Protein 1E6I (pdb70)

Radius of gyration: 14.11 Å; Cα contacts (8 Å, |Δi|>4): 128; chains: 2; bounding box: 22×32×41 Å

Foldseek 3Di:
DQPCLVLLVVLLVCLCVDPLQVVQADWDDCVVVVCLCVPQVPTAGSVNLVVCSVVVNPNDVVVSVVRLCSSLVSQPVPDDCPDVSNVSSVVSVVVSLVSQCVPVVRVVVD/DDDD

InterPro domains:
  IPR000182 GNAT domain [PF00583] (124-226)
  IPR000182 GNAT domain [PS51186] (100-255)
  IPR001487 Bromodomain [PF00439] (337-418)
  IPR001487 Bromodomain [PR00503] (347-360)
  IPR001487 Bromodomain [PR00503] (361-377)
  IPR001487 Bromodomain [PR00503] (377-395)
  IPR001487 Bromodomain [PR00503] (395-414)
  IPR001487 Bromodomain [PS50014] (344-414)
  IPR001487 Bromodomain [SM00297] (325-433)
  IPR016181 Acyl-CoA N-acyltransferase [SSF55729] (100-260)
  IPR018359 Bromodomain, conserved site [PS00633] (349-406)
  IPR036427 Bromodomain-like superfamily [G3DSA:1.20.920.10] (319-439)
  IPR036427 Bromodomain-like superfamily [SSF47370] (310-434)
  IPR037800 Histone acetyltransferase GCN5 [PTHR45750] (22-436)

Solvent-accessible surface area: 7115 Å² total

CATH classification: 1.20.920.10

B-factor: mean 20.42, std 9.28, range [4.39, 56.93]

Nearest PDB structures (foldseek):
  1e6i-assembly1_A  TM=1.009E+00  e=1.233E-17  Saccharomyces cerevisiae
  5ml0-assembly1_A  TM=9.853E-01  e=2.440E-09  Mus musculus
  3gg3-assembly2_B  TM=9.870E-01  e=3.206E-09  Homo sapiens
  5h6y-assembly1_A  TM=9.726E-01  e=5.534E-09  Homo sapiens
  5fe6-assembly2_B  TM=9.913E-01  e=1.255E-08  Homo sapiens

Organism: Saccharomyces cerevisiae (strain ATCC 204508 / S288c) (NCBI:txid559292)

Secondary structure (P-SEA, 3-state):
ccccaaaaaaaaaaaaaccccccccccccccccccccccccccccaaaaaaaaaacccccaaaaaaaaaaaaaaaaaccccccaaaaaaaaaaaaaaaaaaacccccccc/cccc

GO terms:
  GO:0000775 chromosome, centromeric region (C, IDA)
  GO:0005634 nucleus (C, IDA)
  GO:0005829 cytosol (C, IDA)
  GO:0003712 transcription coregulator activity (F, IDA)
  GO:0000124 SAGA complex (C, IDA)
  GO:0010484 histone H3 acetyltransferase activity (F, IDA)
  GO:0004402 histone acetyltransferase activity (F, IDA)
  GO:0046695 SLIK (SAGA-like) complex (C, IDA)
  GO:0140671 ADA complex (C, IDA)
  GO:0006325 chromatin organization (P, IDA)
  GO:0140011 histone H4K12ac reader activity (F, IDA)
  GO:0140046 histone H4K16ac reader activity (F, IDA)
  GO:0140068 histone crotonyltransferase activity (F, IDA)
  GO:0140129 histone H3K56ac reader activity (F, IDA)
  GO:0010484 histone H3 acetyltransferase activity (F, IGI)
  GO:0032968 positive regulation of transcription elongation by RNA polymerase II (P, IGI)
  GO:0010484 histone H3 acetyltransferase activity (F, IMP)
  GO:0032968 positive regulation of transcription elongation by RNA polymerase II (P, IMP)
  GO:0006338 chromatin remodeling (P, IMP)
  GO:0061733 protein-lysine-acetyltransferase activity (F, EXP)

Structure (mmCIF, N/CA/C/O backbone):
data_1E6I
#
_entry.id   1E6I
#
_cell.length_a   43.680
_cell.length_b   71.920
_cell.length_c   89.200
_cell.angle_alpha   90.00
_cell.angle_beta   90.00
_cell.angle_gamma   90.00
#
_symmetry.space_group_name_H-M   'C 2 2 21'
#
loop_
_entity.id
_entity.type
_entity.pdbx_description
1 polymer 'TRANSCRIPTIONAL ACTIVATOR GCN5'
2 polymer 'HISTONE H4'
3 water water
#
loop_
_atom_site.group_PDB
_atom_site.id
_atom_site.type_symbol
_atom_site.label_atom_id
_atom_site.label_alt_id
_atom_site.label_comp_id
_atom_site.label_asym_id
_atom_site.label_entity_id
_atom_site.label_seq_id
_atom_site.pdbx_PDB_ins_code
_atom_site.Cartn_x
_atom_site.Cartn_y
_atom_site.Cartn_z
_atom_site.occupancy
_atom_site.B_iso_or_equiv
_atom_site.auth_seq_id
_atom_site.auth_comp_id
_atom_site.auth_asym_id
_atom_site.auth_atom_id
_atom_site.pdbx_PDB_model_num
ATOM 1 N N . ARG A 1 11 ? 8.142 38.821 21.713 1.00 49.55 329 ARG A N 1
ATOM 2 C CA . ARG A 1 11 ? 8.169 37.870 20.557 1.00 48.41 329 ARG A CA 1
ATOM 3 C C . ARG A 1 11 ? 6.882 37.055 20.449 1.00 47.85 329 ARG A C 1
ATOM 4 O O . ARG A 1 11 ? 6.242 36.746 21.456 1.00 47.81 329 ARG A O 1
ATOM 12 N N . GLY A 1 12 ? 6.460 36.790 19.216 1.00 45.58 330 GLY A N 1
ATOM 13 C CA . GLY A 1 12 ? 5.375 35.860 18.951 1.00 44.32 330 GLY A CA 1
ATOM 14 C C . GLY A 1 12 ? 5.526 34.555 19.711 1.00 40.45 330 GLY A C 1
ATOM 15 O O . GLY A 1 12 ? 6.633 34.067 19.858 1.00 36.27 330 GLY A O 1
ATOM 16 N N . PRO A 1 13 ? 4.414 33.998 20.193 1.00 38.55 331 PRO A N 1
ATOM 17 C CA . PRO A 1 13 ? 4.424 32.740 20.940 1.00 37.06 331 PRO A CA 1
ATOM 18 C C . PRO A 1 13 ? 5.039 31.564 20.190 1.00 34.05 331 PRO A C 1
ATOM 19 O O . PRO A 1 13 ? 5.431 30.614 20.852 1.00 35.25 331 PRO A O 1
ATOM 23 N N . HIS A 1 14 ? 5.114 31.620 18.861 1.00 30.11 332 HIS A N 1
ATOM 24 C CA . HIS A 1 14 ? 5.730 30.542 18.085 1.00 26.42 332 HIS A CA 1
ATOM 25 C C . HIS A 1 14 ? 6.946 30.987 17.272 1.00 23.99 332 HIS A C 1
ATOM 26 O O . HIS A 1 14 ? 7.570 30.170 16.589 1.00 19.80 332 HIS A O 1
ATOM 33 N N . ASP A 1 15 ? 7.286 32.270 17.333 1.00 25.47 333 ASP A N 1
ATOM 34 C CA . ASP A 1 15 ? 8.392 32.801 16.536 1.00 25.26 333 ASP A CA 1
ATOM 35 C C . ASP A 1 15 ? 9.712 32.041 16.705 1.00 22.69 333 ASP A C 1
ATOM 36 O O . ASP A 1 15 ? 10.383 31.730 15.717 1.00 21.82 333 ASP A O 1
ATOM 41 N N . ALA A 1 16 ? 10.110 31.779 17.946 1.00 22.74 334 ALA A N 1
ATOM 42 C CA . ALA A 1 16 ? 11.417 31.173 18.184 1.00 23.64 334 ALA A CA 1
ATOM 43 C C . ALA A 1 16 ? 11.435 29.730 17.711 1.00 20.43 334 ALA A C 1
ATOM 44 O O . ALA A 1 16 ? 12.401 29.284 17.119 1.00 19.32 334 ALA A O 1
ATOM 46 N N . ALA A 1 17 ? 10.345 29.018 17.935 1.00 19.90 335 ALA A N 1
ATOM 47 C CA . ALA A 1 17 ? 10.295 27.624 17.549 1.00 18.82 335 ALA A CA 1
ATOM 48 C C . ALA A 1 17 ? 10.315 27.533 16.018 1.00 17.87 335 ALA A C 1
ATOM 49 O O . ALA A 1 17 ? 11.017 26.707 15.435 1.00 13.64 335 ALA A O 1
ATOM 51 N N . ILE A 1 18 ? 9.547 28.398 15.370 1.00 18.80 336 ILE A N 1
ATOM 52 C CA . ILE A 1 18 ? 9.493 28.413 13.904 1.00 18.23 336 ILE A CA 1
ATOM 53 C C . ILE A 1 18 ? 10.869 28.771 13.291 1.00 19.47 336 ILE A C 1
ATOM 54 O O . ILE A 1 18 ? 11.320 28.104 12.349 1.00 18.19 336 ILE A O 1
ATOM 59 N N . GLN A 1 19 ? 11.527 29.821 13.798 1.00 16.80 337 GLN A N 1
ATOM 60 C CA . GLN A 1 19 ? 12.856 30.197 13.305 1.00 19.11 337 GLN A CA 1
ATOM 61 C C . GLN A 1 19 ? 13.843 29.047 13.445 1.00 18.06 337 GLN A C 1
ATOM 62 O O . GLN A 1 19 ? 14.626 28.798 12.542 1.00 16.45 337 GLN A O 1
ATOM 68 N N . ASN A 1 20 ? 13.834 28.374 14.596 1.00 17.61 338 ASN A N 1
ATOM 69 C CA . ASN A 1 20 ? 14.749 27.254 14.810 1.00 19.10 338 ASN A CA 1
ATOM 70 C C . ASN A 1 20 ? 14.497 26.118 13.801 1.00 16.85 338 ASN A C 1
ATOM 71 O O . ASN A 1 20 ? 15.421 25.572 13.225 1.00 14.93 338 ASN A O 1
ATOM 76 N N . ILE A 1 21 ? 13.235 25.762 13.600 1.00 16.27 339 ILE A N 1
ATOM 77 C CA . ILE A 1 21 ? 12.902 24.677 12.687 1.00 15.64 339 ILE A CA 1
ATOM 78 C C . ILE A 1 21 ? 13.266 25.068 11.263 1.00 15.76 339 ILE A C 1
ATOM 79 O O . ILE A 1 21 ? 13.845 24.289 10.527 1.00 12.37 339 ILE A O 1
ATOM 84 N N . LEU A 1 22 ? 12.964 26.308 10.894 1.00 13.08 340 LEU A N 1
ATOM 85 C CA . LEU A 1 22 ? 13.249 26.757 9.533 1.00 14.53 340 LEU A CA 1
ATOM 86 C C . LEU A 1 22 ? 14.762 26.770 9.240 1.00 17.18 340 LEU A C 1
ATOM 87 O O . LEU A 1 22 ? 15.206 26.356 8.176 1.00 13.85 340 LEU A O 1
ATOM 92 N N . THR A 1 23 ? 15.542 27.276 10.184 1.00 14.75 341 THR A N 1
ATOM 93 C CA . THR A 1 23 ? 16.994 27.227 10.082 1.00 16.19 341 THR A CA 1
ATOM 94 C C . THR A 1 23 ? 17.525 25.783 9.860 1.00 14.53 341 THR A C 1
ATOM 95 O O . THR A 1 23 ? 18.345 25.538 8.978 1.00 16.23 341 THR A O 1
ATOM 99 N N . GLU A 1 24 ? 17.038 24.841 10.648 1.00 14.68 342 GLU A N 1
ATOM 100 C CA . GLU A 1 24 ? 17.398 23.433 10.472 1.00 18.22 342 GLU A CA 1
ATOM 101 C C . GLU A 1 24 ? 16.991 22.887 9.096 1.00 15.66 342 GLU A C 1
ATOM 102 O O . GLU A 1 24 ? 17.744 22.159 8.483 1.00 14.71 342 GLU A O 1
ATOM 108 N N . LEU A 1 25 ? 15.778 23.202 8.649 1.00 13.97 343 LEU A N 1
ATOM 109 C CA . LEU A 1 25 ? 15.345 22.776 7.327 1.00 15.04 343 LEU A CA 1
ATOM 110 C C . LEU A 1 25 ? 16.305 23.319 6.295 1.00 14.09 343 LEU A C 1
ATOM 111 O O . LEU A 1 25 ? 16.753 22.589 5.440 1.00 15.00 343 LEU A O 1
ATOM 116 N N . GLN A 1 26 ? 16.601 24.613 6.356 1.00 9.65 344 GLN A N 1
ATOM 117 C CA . GLN A 1 26 ? 17.453 25.215 5.335 1.00 12.01 344 GLN A CA 1
ATOM 118 C C . GLN A 1 26 ? 18.865 24.624 5.324 1.00 14.23 344 GLN A C 1
ATOM 119 O O . GLN A 1 26 ? 19.493 24.583 4.281 1.00 15.50 344 GLN A O 1
ATOM 125 N N . ASN A 1 27 ? 19.343 24.192 6.486 1.00 13.40 345 ASN A N 1
ATOM 126 C CA . ASN A 1 27 ? 20.665 23.581 6.657 1.00 14.03 345 ASN A CA 1
ATOM 127 C C . ASN A 1 27 ? 20.704 22.119 6.197 1.00 16.38 345 ASN A C 1
ATOM 128 O O . ASN A 1 27 ? 21.770 21.535 6.033 1.00 12.27 345 ASN A O 1
ATOM 133 N N . HIS A 1 28 ? 19.527 21.528 6.001 1.00 13.54 346 HIS A N 1
ATOM 134 C CA . HIS A 1 28 ? 19.444 20.07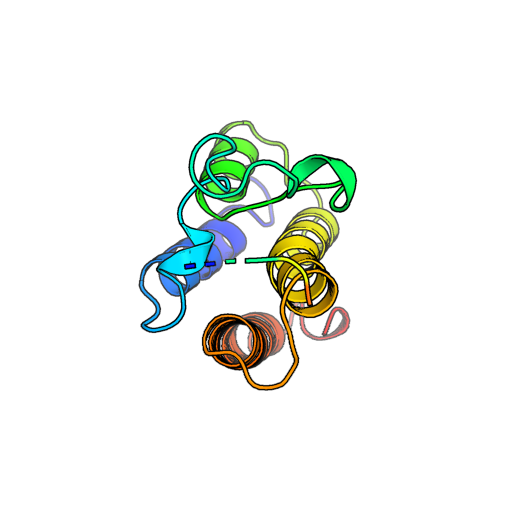6 5.785 1.00 15.23 346 HIS A CA 1
ATOM 135 C C . HIS A 1 28 ? 20.018 19.648 4.442 1.00 14.15 346 HIS A C 1
ATOM 136 O O . HIS A 1 28 ? 19.876 20.360 3.433 1.00 11.50 346 HIS A O 1
ATOM 143 N N . ALA A 1 29 ? 20.580 18.433 4.416 1.00 13.30 347 ALA A N 1
ATOM 144 C CA . ALA A 1 29 ? 21.200 17.890 3.214 1.00 12.47 347 ALA A CA 1
ATOM 145 C C . ALA A 1 29 ? 20.213 17.794 2.074 1.00 12.59 347 ALA A C 1
ATOM 146 O O . ALA A 1 29 ? 20.588 17.918 0.911 1.00 13.55 347 ALA A O 1
ATOM 148 N N . ALA A 1 30 ? 18.938 17.564 2.412 1.00 11.70 348 ALA A N 1
ATOM 149 C CA . ALA A 1 30 ? 17.892 17.397 1.394 1.00 11.46 348 ALA A CA 1
ATOM 150 C C . ALA A 1 30 ? 17.155 18.696 1.026 1.00 11.87 348 ALA A C 1
ATOM 151 O O . ALA A 1 30 ? 16.210 18.675 0.223 1.00 11.87 348 ALA A O 1
ATOM 153 N N . ALA A 1 31 ? 17.625 19.829 1.551 1.00 11.56 349 ALA A N 1
ATOM 154 C CA . ALA A 1 31 ? 16.889 21.088 1.363 1.00 12.57 349 ALA A CA 1
ATOM 155 C C . ALA A 1 31 ? 17.179 21.801 0.054 1.00 10.87 349 ALA A C 1
ATOM 156 O O . ALA A 1 31 ? 16.342 22.593 -0.402 1.00 12.85 349 ALA A O 1
ATOM 158 N N . TRP A 1 32 ? 18.346 21.542 -0.537 1.00 10.05 350 TRP A N 1
ATOM 159 C CA . TRP A 1 32 ? 18.776 22.311 -1.718 1.00 10.25 350 TRP A CA 1
ATOM 160 C C . TRP A 1 32 ? 17.710 22.568 -2.820 1.00 9.52 350 TRP A C 1
ATOM 161 O O . TRP A 1 32 ? 17.617 23.684 -3.314 1.00 12.95 350 TRP A O 1
ATOM 172 N N . PRO A 1 33 ? 16.896 21.595 -3.223 1.00 9.78 351 PRO A N 1
ATOM 173 C CA . PRO A 1 33 ? 15.883 21.885 -4.255 1.00 7.76 351 PRO A CA 1
ATOM 174 C C . PRO A 1 33 ? 14.785 22.881 -3.844 1.00 12.61 351 PRO A C 1
ATOM 175 O O . PRO A 1 33 ? 14.081 23.425 -4.701 1.00 10.70 351 PRO A O 1
ATOM 179 N N . PHE A 1 34 ? 14.650 23.088 -2.548 1.00 10.49 352 PHE A N 1
ATOM 180 C CA . PHE A 1 34 ? 13.522 23.822 -1.959 1.00 12.05 352 PHE A CA 1
ATOM 181 C C . PHE A 1 34 ? 13.917 25.189 -1.364 1.00 13.22 352 PHE A C 1
ATOM 182 O O . PHE A 1 34 ? 13.088 25.878 -0.796 1.00 12.38 352 PHE A O 1
ATOM 190 N N . LEU A 1 35 ? 15.184 25.577 -1.494 1.00 13.74 353 LEU A N 1
ATOM 191 C CA . LEU A 1 35 ? 15.660 26.828 -0.879 1.00 12.15 353 LEU A CA 1
ATOM 192 C C . LEU A 1 35 ? 15.103 28.090 -1.507 1.00 16.01 353 LEU A C 1
ATOM 193 O O . LEU A 1 35 ? 15.053 29.121 -0.853 1.00 14.34 353 LEU A O 1
ATOM 198 N N . GLN A 1 36 ? 14.740 28.016 -2.776 1.00 15.02 354 GLN A N 1
ATOM 199 C CA . GLN A 1 36 ? 14.196 29.159 -3.494 1.00 17.90 354 GLN A CA 1
ATOM 200 C C . GLN A 1 36 ? 13.055 28.707 -4.374 1.00 15.86 354 GLN A C 1
ATOM 201 O O . GLN A 1 36 ? 12.931 27.513 -4.650 1.00 13.88 354 GLN A O 1
ATOM 207 N N . PRO A 1 37 ? 12.218 29.638 -4.817 1.00 12.44 355 PRO A N 1
ATOM 208 C CA . PRO A 1 37 ? 11.139 29.276 -5.739 1.00 14.68 355 PRO A CA 1
ATOM 209 C C . PRO A 1 37 ? 11.652 28.575 -6.973 1.00 13.53 355 PRO A C 1
ATOM 210 O O . PRO A 1 37 ? 12.773 28.814 -7.436 1.00 10.05 355 PRO A O 1
ATOM 214 N N . VAL A 1 38 ? 10.812 27.714 -7.530 1.00 13.19 356 VAL A N 1
ATOM 215 C CA . VAL A 1 38 ? 11.175 27.072 -8.774 1.00 12.86 356 VAL A CA 1
ATOM 216 C C . VAL A 1 38 ? 11.274 28.140 -9.842 1.00 14.41 356 VAL A C 1
ATOM 217 O O . VAL A 1 38 ? 10.443 29.034 -9.904 1.00 15.12 356 VAL A O 1
ATOM 221 N N . ASN A 1 39 ? 12.351 28.075 -10.625 1.00 18.16 357 ASN A N 1
ATOM 222 C CA . ASN A 1 39 ? 12.594 28.984 -11.729 1.00 19.60 357 ASN A CA 1
ATOM 223 C C . ASN A 1 39 ? 11.818 28.579 -12.978 1.00 17.63 357 ASN A C 1
ATOM 224 O O . ASN A 1 39 ? 12.061 27.514 -13.542 1.00 19.71 357 ASN A O 1
ATOM 229 N N . LYS A 1 40 ? 10.909 29.443 -13.409 1.00 19.33 358 LYS A N 1
ATOM 230 C CA . LYS A 1 40 ? 10.018 29.167 -14.548 1.00 21.39 358 LYS A CA 1
ATOM 231 C C . LYS A 1 40 ? 10.775 28.973 -15.864 1.00 24.69 358 LYS A C 1
ATOM 232 O O . LYS A 1 40 ? 10.329 28.236 -16.731 1.00 25.28 358 LYS A O 1
ATOM 238 N N . GLU A 1 41 ? 11.924 29.619 -16.008 1.00 25.86 359 GLU A N 1
ATOM 239 C CA . GLU A 1 41 ? 12.698 29.482 -17.235 1.00 28.96 359 GLU A CA 1
ATOM 240 C C . GLU A 1 41 ? 13.373 28.113 -17.299 1.00 28.85 359 GLU A C 1
ATOM 241 O O . GLU A 1 41 ? 13.608 27.585 -18.389 1.00 29.40 359 GLU A O 1
ATOM 247 N N . GLU A 1 42 ? 13.672 27.539 -16.135 1.00 25.06 360 GLU A N 1
ATOM 248 C CA . GLU A 1 42 ? 14.282 26.215 -16.073 1.00 25.55 360 GLU A CA 1
ATOM 249 C C . GLU A 1 42 ? 13.217 25.113 -16.059 1.00 24.60 360 GLU A C 1
ATOM 250 O O . GLU A 1 42 ? 13.492 23.979 -16.448 1.00 21.26 360 GLU A O 1
ATOM 256 N N . VAL A 1 43 ? 12.014 25.447 -15.598 1.00 17.86 361 VAL A N 1
ATOM 257 C CA . VAL A 1 43 ? 10.922 24.480 -15.522 1.00 19.91 361 VAL A CA 1
ATOM 258 C C . VAL A 1 43 ? 9.667 25.181 -16.007 1.00 22.95 361 VAL A C 1
ATOM 259 O O . VAL A 1 43 ? 8.798 25.509 -15.216 1.00 16.14 361 VAL A O 1
ATOM 263 N N . PRO A 1 44 ? 9.590 25.381 -17.330 1.00 25.39 362 PRO A N 1
ATOM 264 C CA . PRO A 1 44 ? 8.544 26.182 -17.977 1.00 23.10 362 PRO A CA 1
ATOM 265 C C . PRO A 1 44 ? 7.086 25.888 -17.629 1.00 21.41 362 PRO A C 1
ATOM 266 O O . PRO A 1 44 ? 6.313 26.835 -17.613 1.00 21.96 362 PRO A O 1
ATOM 270 N N . ASP A 1 45 ? 6.705 24.643 -17.381 1.00 19.23 363 ASP A N 1
ATOM 271 C CA . ASP A 1 45 ? 5.295 24.347 -17.077 1.00 19.26 363 ASP A CA 1
ATOM 272 C C . ASP A 1 45 ? 4.985 24.242 -15.583 1.00 17.85 363 ASP A C 1
ATOM 273 O O . ASP A 1 45 ? 3.854 23.963 -15.216 1.00 18.01 363 ASP A O 1
ATOM 278 N N . TYR A 1 46 ? 5.983 24.436 -14.728 1.00 15.61 364 TYR A N 1
ATOM 279 C CA . TYR A 1 46 ? 5.771 24.221 -13.282 1.00 16.22 364 TYR A CA 1
ATOM 280 C C . TYR A 1 46 ? 4.507 24.888 -12.715 1.00 13.69 364 TYR A C 1
ATOM 281 O O . TYR A 1 46 ? 3.689 24.238 -12.069 1.00 13.97 364 TYR A O 1
ATOM 290 N N . TYR A 1 47 ? 4.326 26.175 -13.004 1.00 13.98 365 TYR A N 1
ATOM 291 C CA . TYR A 1 47 ? 3.218 26.950 -12.441 1.00 14.68 365 TYR A CA 1
ATOM 292 C C . TYR A 1 47 ? 1.897 26.685 -13.149 1.00 17.86 365 TYR A C 1
ATOM 293 O O . TYR A 1 47 ? 0.837 27.141 -12.700 1.00 16.48 365 TYR A O 1
ATOM 302 N N . ASP A 1 48 ? 1.951 25.924 -14.236 1.00 18.97 366 ASP A N 1
ATOM 303 C CA . ASP A 1 48 ? 0.723 25.468 -14.880 1.00 22.11 366 ASP A CA 1
ATOM 304 C C . ASP A 1 48 ? 0.068 24.419 -14.002 1.00 21.63 366 ASP A C 1
ATOM 305 O O . ASP A 1 48 ? -1.153 24.257 -14.014 1.00 23.79 366 ASP A O 1
ATOM 310 N N . PHE A 1 49 ? 0.892 23.695 -13.251 1.00 15.74 367 PHE A N 1
ATOM 311 C CA . PHE A 1 49 ? 0.411 22.613 -12.421 1.00 18.62 367 PHE A CA 1
ATOM 312 C C . PHE A 1 49 ? 0.344 22.913 -10.934 1.00 16.50 367 PHE A C 1
ATOM 313 O O . PHE A 1 49 ? -0.548 22.434 -10.253 1.00 17.78 367 PHE A O 1
ATOM 321 N N . ILE A 1 50 ? 1.319 23.655 -10.429 1.00 11.53 368 ILE A N 1
ATOM 322 C CA . ILE A 1 50 ? 1.394 23.931 -9.004 1.00 12.49 368 ILE A CA 1
ATOM 323 C C . ILE A 1 50 ? 0.768 25.283 -8.747 1.00 14.31 368 ILE A C 1
ATOM 324 O O . ILE A 1 50 ? 1.338 26.304 -9.133 1.00 14.87 368 ILE A O 1
ATOM 329 N N . LYS A 1 51 ? -0.418 25.280 -8.121 1.00 12.52 369 LYS A N 1
ATOM 330 C CA . LYS A 1 51 ? -1.183 26.510 -7.887 1.00 14.72 369 LYS A CA 1
ATOM 331 C C . LYS A 1 51 ? -0.901 27.236 -6.575 1.00 16.56 369 LYS A C 1
ATOM 332 O O . LYS A 1 51 ? -1.160 28.436 -6.474 1.00 15.08 369 LYS A O 1
ATOM 338 N N . GLU A 1 52 ? -0.330 26.521 -5.605 1.00 13.77 370 GLU A N 1
ATOM 339 C CA . GLU A 1 52 ? 0.067 27.095 -4.316 1.00 11.76 370 GLU A CA 1
ATOM 340 C C . GLU A 1 52 ? 1.545 26.791 -4.107 1.00 11.56 370 GLU A C 1
ATOM 341 O O . GLU A 1 52 ? 1.906 25.967 -3.285 1.00 12.30 370 GLU A O 1
ATOM 347 N N . PRO A 1 53 ? 2.394 27.461 -4.854 1.00 12.07 371 PRO A N 1
ATOM 348 C CA . PRO A 1 53 ? 3.829 27.193 -4.768 1.00 12.12 371 PRO A CA 1
ATOM 349 C C . PRO A 1 53 ? 4.359 27.604 -3.411 1.00 12.11 371 PRO A C 1
ATOM 350 O O . PRO A 1 53 ? 3.788 28.466 -2.730 1.00 13.07 371 PRO A O 1
ATOM 354 N N . MET A 1 54 ? 5.450 26.994 -2.997 1.00 12.74 372 MET A N 1
ATOM 355 C CA . MET A 1 54 ? 6.044 27.328 -1.715 1.00 11.88 372 MET A CA 1
ATOM 356 C C . MET A 1 54 ? 7.508 26.893 -1.764 1.00 13.30 372 MET A C 1
ATOM 357 O O . MET A 1 54 ? 7.857 25.990 -2.516 1.00 10.86 372 MET A O 1
ATOM 362 N N . ASP A 1 55 ? 8.335 27.511 -0.931 1.00 13.37 373 ASP A N 1
ATOM 363 C CA . ASP A 1 55 ? 9.765 27.211 -0.857 1.00 13.75 373 ASP A CA 1
ATOM 364 C C . ASP A 1 55 ? 10.279 27.779 0.457 1.00 12.45 373 ASP A C 1
ATOM 365 O O . ASP A 1 55 ? 9.593 28.553 1.107 1.00 12.57 373 ASP A O 1
ATOM 370 N N . LEU A 1 56 ? 11.492 27.447 0.855 1.00 10.42 374 LEU A N 1
ATOM 371 C CA . LEU A 1 56 ? 11.938 27.880 2.168 1.00 11.21 374 LEU A CA 1
ATOM 372 C C . LEU A 1 56 ? 12.265 29.389 2.276 1.00 12.78 374 LEU A C 1
ATOM 373 O O . LEU A 1 56 ? 12.275 29.946 3.384 1.00 14.13 374 LEU A O 1
ATOM 378 N N . SER A 1 57 ? 12.504 30.049 1.152 1.00 16.11 375 SER A N 1
ATOM 379 C CA . SER A 1 57 ? 12.885 31.453 1.214 1.00 14.53 375 SER A CA 1
ATOM 380 C C . SER A 1 57 ? 11.571 32.211 1.405 1.00 15.44 375 SER A C 1
ATOM 381 O O . SER A 1 57 ? 11.529 33.223 2.100 1.00 15.40 375 SER A O 1
ATOM 384 N N . THR A 1 58 ? 10.511 31.710 0.784 1.00 10.41 376 THR A N 1
ATOM 385 C CA . THR A 1 58 ? 9.195 32.280 1.004 1.00 13.40 376 THR A CA 1
ATOM 386 C C . THR A 1 58 ? 8.776 32.080 2.462 1.00 12.74 376 THR A C 1
ATOM 387 O O . THR A 1 58 ? 8.219 32.970 3.091 1.00 12.68 376 THR A O 1
ATOM 391 N N . MET A 1 59 ? 9.010 30.894 3.008 1.00 10.01 377 MET A N 1
ATOM 392 C CA . MET A 1 59 ? 8.667 30.686 4.420 1.00 10.84 377 MET A CA 1
ATOM 393 C C . MET A 1 59 ? 9.451 31.617 5.343 1.00 11.99 377 MET A C 1
ATOM 394 O O . MET A 1 59 ? 8.902 32.170 6.287 1.00 13.42 377 MET A O 1
ATOM 399 N N . GLU A 1 60 ? 10.732 31.813 5.058 1.00 13.23 378 GLU A N 1
ATOM 400 C CA . GLU A 1 60 ? 11.550 32.747 5.835 1.00 15.30 378 GLU A CA 1
ATOM 401 C C . GLU A 1 60 ? 10.984 34.181 5.754 1.00 13.63 378 GLU A C 1
ATOM 402 O O . GLU A 1 60 ? 10.918 34.897 6.758 1.00 15.15 378 GLU A O 1
ATOM 408 N N . ILE A 1 61 ? 10.572 34.573 4.563 1.00 14.74 379 ILE A N 1
ATOM 409 C CA . ILE A 1 61 ? 10.045 35.928 4.371 1.00 15.94 379 ILE A CA 1
ATOM 410 C C . ILE A 1 61 ? 8.695 36.092 5.091 1.00 16.41 379 ILE A C 1
ATOM 411 O O . ILE A 1 61 ? 8.411 37.137 5.696 1.00 14.34 379 ILE A O 1
ATOM 416 N N . LYS A 1 62 ? 7.853 35.060 5.015 1.00 14.39 380 LYS A N 1
ATOM 417 C CA . LYS A 1 62 ? 6.605 35.063 5.764 1.00 14.65 380 LYS A CA 1
ATOM 418 C C . LYS A 1 62 ? 6.884 35.161 7.282 1.00 17.85 380 LYS A C 1
ATOM 419 O O . LYS A 1 62 ? 6.252 35.946 7.993 1.00 17.05 380 LYS A O 1
ATOM 425 N N . LEU A 1 63 ? 7.849 34.397 7.776 1.00 15.58 381 LEU A N 1
ATOM 426 C CA . LEU A 1 63 ? 8.153 34.410 9.197 1.00 15.56 381 LEU A CA 1
ATOM 427 C C . LEU A 1 63 ? 8.546 35.868 9.639 1.00 17.57 381 LEU A C 1
ATOM 428 O O . LEU A 1 63 ? 8.026 36.405 10.619 1.00 14.66 381 LEU A O 1
ATOM 433 N N . GLU A 1 64 ? 9.463 36.457 8.881 1.00 12.51 382 GLU A N 1
ATOM 434 C CA . GLU A 1 64 ? 9.990 37.792 9.164 1.00 18.10 382 GLU A CA 1
ATOM 435 C C . GLU A 1 64 ? 8.942 38.884 9.016 1.00 18.28 382 GLU A C 1
ATOM 436 O O . GLU A 1 64 ? 9.041 39.928 9.666 1.00 17.56 382 GLU A O 1
ATOM 442 N N . SER A 1 65 ? 7.943 38.625 8.173 1.00 16.56 383 SER A N 1
ATOM 443 C CA . SER A 1 65 ? 6.840 39.563 7.888 1.00 18.55 383 SER A CA 1
ATOM 444 C C . SER A 1 65 ? 5.632 39.334 8.805 1.00 16.73 383 SER A C 1
ATOM 445 O O . SER A 1 65 ? 4.549 39.818 8.525 1.00 15.16 383 SER A O 1
ATOM 448 N N . ASN A 1 66 ? 5.823 38.557 9.874 1.00 15.91 384 ASN A N 1
ATOM 449 C CA . ASN A 1 66 ? 4.784 38.292 10.875 1.00 18.51 384 ASN A CA 1
ATOM 450 C C . ASN A 1 66 ? 3.569 37.532 10.372 1.00 19.29 384 ASN A C 1
ATOM 451 O O . ASN A 1 66 ? 2.471 37.747 10.885 1.00 17.58 384 ASN A O 1
ATOM 456 N N . LYS A 1 67 ? 3.766 36.649 9.393 1.00 18.29 385 LYS A N 1
ATOM 457 C CA . LYS A 1 67 ? 2.673 35.885 8.794 1.00 17.13 385 LYS A CA 1
ATOM 458 C C . LYS A 1 67 ? 2.370 34.549 9.503 1.00 21.72 385 LYS A C 1
ATOM 459 O O . LYS A 1 67 ? 1.378 33.912 9.190 1.00 18.43 385 LYS A O 1
ATOM 465 N N . TYR A 1 68 ? 3.212 34.150 10.445 1.00 21.39 386 TYR A N 1
ATOM 466 C CA . TYR A 1 68 ? 3.023 32.875 11.143 1.00 20.79 386 TYR A CA 1
ATOM 467 C C . TYR A 1 68 ? 2.597 33.031 12.596 1.00 24.44 386 TYR A C 1
ATOM 468 O O . TYR A 1 68 ? 3.324 32.671 13.508 1.00 26.69 386 TYR A O 1
ATOM 477 N N . GLN A 1 69 ? 1.390 33.537 12.765 1.00 28.28 387 GLN A N 1
ATOM 478 C CA . GLN A 1 69 ? 0.721 33.683 14.076 1.00 31.35 387 GLN A CA 1
ATOM 479 C C . GLN A 1 69 ? 0.311 32.353 14.659 1.00 27.78 387 GLN A C 1
ATOM 480 O O . GLN A 1 69 ? 0.249 32.197 15.886 1.00 23.59 387 GLN A O 1
ATOM 486 N N . LYS A 1 70 ? -0.088 31.449 13.770 1.00 24.51 388 LYS A N 1
ATOM 487 C CA . LYS A 1 70 ? -0.486 30.102 14.130 1.00 25.55 388 LYS A CA 1
ATOM 488 C C . LYS A 1 70 ? 0.559 29.135 13.598 1.00 20.75 388 LYS A C 1
ATOM 489 O O . LYS A 1 70 ? 0.914 29.195 12.433 1.00 21.07 388 LYS A O 1
ATOM 495 N N . ME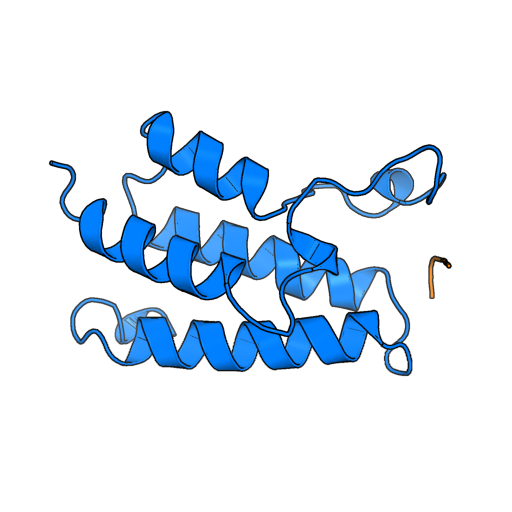T A 1 71 ? 1.044 28.242 14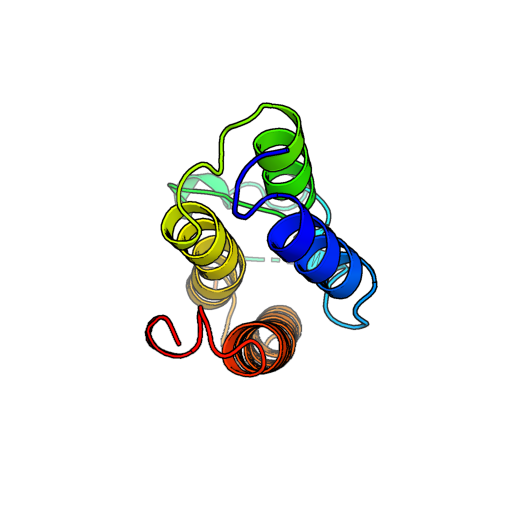.442 1.00 20.84 389 MET A N 1
ATOM 496 C CA . MET A 1 71 ? 1.998 27.243 14.004 1.00 21.77 389 MET A CA 1
ATOM 497 C C . MET A 1 71 ? 1.415 26.494 12.800 1.00 20.30 389 MET A C 1
ATOM 498 O O . MET A 1 71 ? 2.138 26.109 11.901 1.00 16.97 389 MET A O 1
ATOM 503 N N . GLU A 1 72 ? 0.108 26.251 12.820 1.00 19.71 390 GLU A N 1
ATOM 504 C CA . GLU A 1 72 ? -0.588 25.563 11.723 1.00 17.34 390 GLU A CA 1
ATOM 505 C C . GLU A 1 72 ? -0.288 26.130 10.330 1.00 16.56 390 GLU A C 1
ATOM 506 O O . GLU A 1 72 ? -0.223 25.388 9.359 1.00 13.37 390 GLU A O 1
ATOM 512 N N . ASP A 1 73 ? -0.148 27.450 10.227 1.00 15.47 391 ASP A N 1
ATOM 513 C CA . ASP A 1 73 ? 0.168 28.077 8.948 1.00 15.84 391 ASP A CA 1
ATOM 514 C C . ASP A 1 73 ? 1.567 27.724 8.444 1.00 12.94 3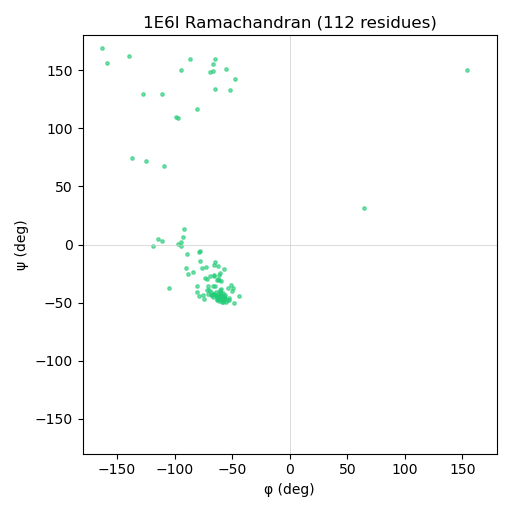91 ASP A C 1
ATOM 515 O O . ASP A 1 73 ? 1.760 27.540 7.257 1.00 11.19 391 ASP A O 1
ATOM 520 N N . PHE A 1 74 ? 2.515 27.596 9.363 1.00 12.08 392 PHE A N 1
ATOM 521 C CA . PHE A 1 74 ? 3.884 27.244 9.015 1.00 12.12 392 PHE A CA 1
ATOM 522 C C . PHE A 1 74 ? 3.936 25.792 8.573 1.00 11.43 392 PHE A C 1
ATOM 523 O O . PHE A 1 74 ? 4.577 25.454 7.592 1.00 11.02 392 PHE A O 1
ATOM 531 N N . ILE A 1 75 ? 3.220 24.944 9.306 1.00 14.08 393 ILE A N 1
ATOM 532 C CA . ILE A 1 75 ? 3.192 23.526 8.974 1.00 11.35 393 ILE A CA 1
ATOM 533 C C . ILE A 1 75 ? 2.541 23.343 7.600 1.00 13.81 393 ILE A C 1
ATOM 534 O O . ILE A 1 75 ? 2.979 22.516 6.774 1.00 11.93 393 ILE A O 1
ATOM 539 N N . TYR A 1 76 ? 1.477 24.095 7.361 1.00 11.26 394 TYR A N 1
ATOM 540 C CA . TYR A 1 76 ? 0.807 24.040 6.051 1.00 11.19 394 TYR A CA 1
ATOM 541 C C . TYR A 1 76 ? 1.780 24.361 4.927 1.00 10.30 394 TYR A C 1
ATOM 542 O O . TYR A 1 76 ? 1.801 23.703 3.896 1.00 11.50 394 TYR A O 1
ATOM 551 N N . ASP A 1 77 ? 2.577 25.400 5.123 1.00 12.08 395 ASP A N 1
ATOM 552 C CA . ASP A 1 77 ? 3.499 25.837 4.085 1.00 11.10 395 ASP A CA 1
ATOM 553 C C . ASP A 1 77 ? 4.596 24.796 3.876 1.00 10.24 395 ASP A C 1
ATOM 554 O O . ASP A 1 77 ? 4.966 24.529 2.744 1.00 8.21 395 ASP A O 1
ATOM 559 N N . ALA A 1 78 ? 5.136 24.250 4.960 1.00 10.46 396 ALA A N 1
ATOM 560 C CA . ALA A 1 78 ? 6.129 23.160 4.865 1.00 11.29 396 ALA A CA 1
ATOM 561 C C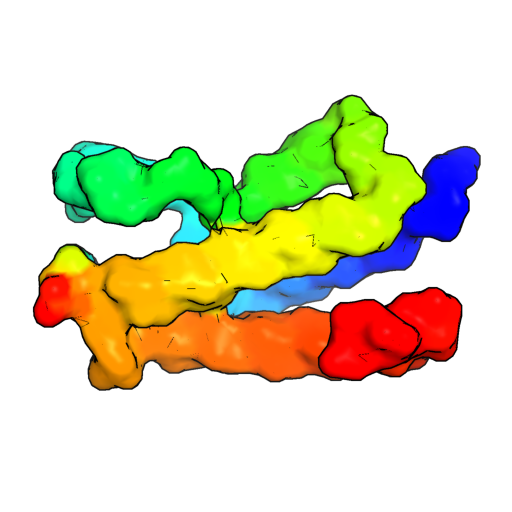 . ALA A 1 78 ? 5.538 21.998 4.058 1.00 13.65 396 ALA A C 1
ATOM 562 O O . ALA A 1 78 ? 6.198 21.393 3.211 1.00 10.22 396 ALA A O 1
ATOM 564 N N . ARG A 1 79 ? 4.285 21.667 4.339 1.00 9.05 397 ARG A N 1
ATOM 565 C CA . ARG A 1 79 ? 3.646 20.586 3.587 1.00 11.06 397 ARG A CA 1
ATOM 566 C C . ARG A 1 79 ? 3.428 20.890 2.091 1.00 10.07 397 ARG A C 1
ATOM 567 O O . ARG A 1 79 ? 3.380 19.966 1.280 1.00 11.89 397 ARG A O 1
ATOM 575 N N . LEU A 1 80 ? 3.307 22.165 1.721 1.00 11.13 398 LEU A N 1
ATOM 576 C CA . LEU A 1 80 ? 3.184 22.526 0.305 1.00 8.87 398 LEU A CA 1
ATOM 577 C C . LEU A 1 80 ? 4.500 22.188 -0.367 1.00 12.50 398 LEU A C 1
ATOM 578 O O . LEU A 1 80 ? 4.530 21.699 -1.442 1.00 9.26 398 LEU A O 1
ATOM 583 N N . VAL A 1 81 ? 5.598 22.510 0.291 1.00 10.43 399 VAL A N 1
ATOM 584 C CA . VAL A 1 81 ? 6.910 22.221 -0.275 1.00 10.69 399 VAL A CA 1
ATOM 585 C C . VAL A 1 81 ? 7.030 20.721 -0.552 1.00 10.81 399 VAL A C 1
ATOM 586 O O . VAL A 1 81 ? 7.407 20.323 -1.639 1.00 11.26 399 VAL A O 1
ATOM 590 N N . PHE A 1 82 ? 6.656 19.888 0.408 1.00 8.38 400 PHE A N 1
ATOM 591 C CA . PHE A 1 82 ? 6.878 18.440 0.265 1.00 11.35 400 PHE A CA 1
ATOM 592 C C . PHE A 1 82 ? 5.869 17.864 -0.728 1.00 11.76 400 PHE A C 1
ATOM 593 O O . PHE A 1 82 ? 6.210 17.092 -1.621 1.00 13.29 400 PHE A O 1
ATOM 601 N N . ASN A 1 83 ? 4.605 18.251 -0.552 1.00 11.64 401 ASN A N 1
ATOM 602 C CA . ASN A 1 83 ? 3.513 17.720 -1.376 1.00 12.23 401 ASN A CA 1
ATOM 603 C C . ASN A 1 83 ? 3.488 18.221 -2.815 1.00 14.32 401 ASN A C 1
ATOM 604 O O . ASN A 1 83 ? 3.184 17.451 -3.763 1.00 10.00 401 ASN A O 1
ATOM 609 N N . ASN A 1 84 ? 3.791 19.513 -2.998 1.00 11.84 402 ASN A N 1
ATOM 610 C CA . ASN A 1 84 ? 3.903 20.039 -4.347 1.00 11.69 402 ASN A CA 1
ATOM 611 C C . ASN A 1 84 ? 4.967 19.236 -5.103 1.00 12.34 402 ASN A C 1
ATOM 612 O O . ASN A 1 84 ? 4.806 18.904 -6.295 1.00 11.00 402 ASN A O 1
ATOM 617 N N . CYS A 1 85 ? 6.065 18.947 -4.398 1.00 12.45 403 CYS A N 1
ATOM 618 C CA . CYS A 1 85 ? 7.206 18.258 -4.999 1.00 9.51 403 CYS A CA 1
ATOM 619 C C . CYS A 1 85 ? 6.812 16.856 -5.458 1.00 12.45 403 CYS A C 1
ATOM 620 O O . CYS A 1 85 ? 7.152 16.447 -6.551 1.00 12.02 403 CYS A O 1
ATOM 623 N N . ARG A 1 86 ? 6.084 16.138 -4.616 1.00 10.76 404 ARG A N 1
ATOM 624 C CA . ARG A 1 86 ? 5.676 14.776 -4.958 1.00 11.73 404 ARG A CA 1
ATOM 625 C C . ARG A 1 86 ? 4.528 14.794 -5.968 1.00 13.38 404 ARG A C 1
ATOM 626 O O . ARG A 1 86 ? 4.290 13.807 -6.649 1.00 15.94 404 ARG A O 1
ATOM 634 N N . MET A 1 87 ? 3.820 15.911 -6.067 1.00 12.66 405 MET A N 1
ATOM 635 C CA . MET A 1 87 ? 2.774 16.028 -7.054 1.00 13.30 405 MET A CA 1
ATOM 636 C C . MET A 1 87 ? 3.385 16.237 -8.463 1.00 14.75 405 MET A C 1
ATOM 637 O O . MET A 1 87 ? 2.926 15.644 -9.440 1.00 13.18 405 MET A O 1
ATOM 642 N N . TYR A 1 88 ? 4.402 17.088 -8.568 1.00 12.48 406 TYR A N 1
ATOM 643 C CA . TYR A 1 88 ? 4.974 17.415 -9.879 1.00 13.66 406 TYR A CA 1
ATOM 644 C C . TYR A 1 88 ? 5.957 16.390 -10.426 1.00 13.97 406 TYR A C 1
ATOM 645 O O . TYR A 1 88 ? 5.960 16.098 -11.611 1.00 13.54 406 TYR A O 1
ATOM 654 N N . ASN A 1 89 ? 6.800 15.864 -9.538 1.00 15.83 407 ASN A N 1
ATOM 655 C CA . ASN A 1 89 ? 7.887 14.963 -9.899 1.00 15.63 407 ASN A CA 1
ATOM 656 C C . ASN A 1 89 ? 7.542 13.481 -9.785 1.00 14.98 407 ASN A C 1
ATOM 657 O O . ASN A 1 89 ? 6.740 13.083 -8.937 1.00 15.89 407 ASN A O 1
ATOM 662 N N . GLY A 1 90 ? 8.181 12.674 -10.619 1.00 15.44 408 GLY A N 1
ATOM 663 C CA . GLY A 1 90 ? 7.960 11.232 -10.625 1.00 16.04 408 GLY A CA 1
ATOM 664 C C . GLY A 1 90 ? 8.453 10.584 -9.355 1.00 17.52 408 GLY A C 1
ATOM 665 O O . GLY A 1 90 ? 9.427 11.056 -8.760 1.00 14.93 408 GLY A O 1
ATOM 666 N N . GLU A 1 91 ? 7.807 9.488 -8.942 1.00 17.55 409 GLU A N 1
ATOM 667 C CA . GLU A 1 91 ? 8.169 8.814 -7.697 1.00 20.98 409 GLU A CA 1
ATOM 668 C C . GLU A 1 91 ? 9.601 8.258 -7.712 1.00 18.93 409 GLU A C 1
ATOM 669 O O . GLU A 1 91 ? 10.166 8.003 -6.650 1.00 18.67 409 GLU A O 1
ATOM 675 N N . ASN A 1 92 ? 10.181 8.101 -8.905 1.00 17.62 410 ASN A N 1
ATOM 676 C CA . ASN A 1 92 ? 11.542 7.571 -9.058 1.00 22.24 410 ASN A CA 1
ATOM 677 C C . ASN A 1 92 ? 12.639 8.641 -9.162 1.00 20.78 410 ASN A C 1
ATOM 678 O O . ASN A 1 92 ? 13.822 8.317 -9.310 1.00 18.43 410 ASN A O 1
ATOM 683 N N . THR A 1 93 ? 12.259 9.913 -9.065 1.00 16.93 411 THR A N 1
ATOM 684 C CA . THR A 1 93 ? 13.225 10.997 -9.217 1.00 15.89 411 THR A CA 1
ATOM 685 C C . THR A 1 93 ? 13.926 11.346 -7.914 1.00 16.73 411 THR A C 1
ATOM 686 O O . THR A 1 93 ? 13.425 11.066 -6.828 1.00 15.53 411 THR A O 1
ATOM 690 N N . SER A 1 94 ? 15.076 12.003 -8.026 1.00 12.12 412 SER A N 1
ATOM 691 C CA . SER A 1 94 ? 15.779 12.477 -6.835 1.00 16.25 412 SER A CA 1
ATOM 692 C C . SER A 1 94 ? 14.908 13.461 -6.009 1.00 11.35 412 SER A C 1
ATOM 693 O O . SER A 1 94 ? 14.952 13.446 -4.782 1.00 12.34 412 SER A O 1
ATOM 696 N N . TYR A 1 95 ? 14.154 14.312 -6.699 1.00 12.35 413 TYR A N 1
ATOM 697 C CA . TYR A 1 95 ? 13.320 15.328 -6.028 1.00 12.44 413 TYR A CA 1
ATOM 698 C C . TYR A 1 95 ? 12.311 14.700 -5.095 1.00 13.45 413 TYR A C 1
ATOM 699 O O . TYR A 1 95 ? 12.095 15.166 -3.958 1.00 11.93 413 TYR A O 1
ATOM 708 N N . TYR A 1 96 ? 11.707 13.612 -5.557 1.00 14.56 414 TYR A N 1
ATOM 709 C CA . TYR A 1 96 ? 10.733 12.890 -4.744 1.00 16.47 414 TYR A CA 1
ATOM 710 C C . TYR A 1 96 ? 11.442 12.352 -3.489 1.00 14.85 414 TYR A C 1
ATOM 711 O O . TYR A 1 96 ? 10.947 12.479 -2.384 1.00 13.01 414 TYR A O 1
ATOM 720 N N . LYS A 1 97 ? 12.627 11.772 -3.669 1.00 13.69 415 LYS A N 1
ATOM 721 C CA . LYS A 1 97 ? 13.423 11.287 -2.558 1.00 17.43 415 LYS A CA 1
ATOM 722 C C . LYS A 1 97 ? 13.762 12.419 -1.578 1.00 14.79 415 LYS A C 1
ATOM 723 O O . LYS A 1 97 ? 13.641 12.253 -0.383 1.00 14.71 415 LYS A O 1
ATOM 729 N N . TYR A 1 98 ? 14.214 13.563 -2.083 1.00 11.55 416 TYR A N 1
ATOM 730 C CA . TYR A 1 98 ? 14.542 14.678 -1.189 1.00 10.09 416 TYR A CA 1
ATOM 731 C C . TYR A 1 9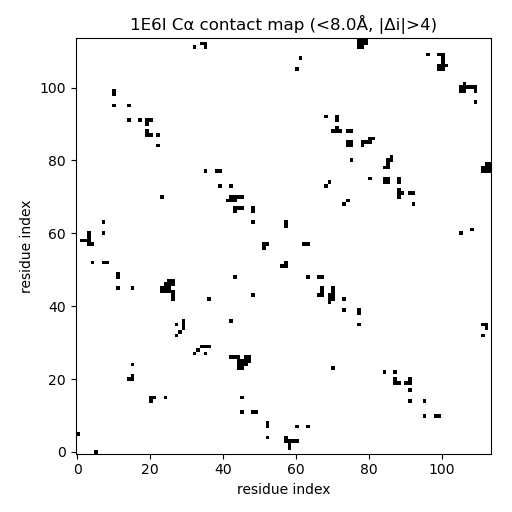8 ? 13.286 15.083 -0.413 1.00 12.36 416 TYR A C 1
ATOM 732 O O . TYR A 1 98 ? 13.353 15.269 0.802 1.00 10.91 416 TYR A O 1
ATOM 741 N N . ALA A 1 99 ? 12.154 15.234 -1.096 1.00 10.50 417 ALA A N 1
ATOM 742 C CA . ALA A 1 99 ? 10.912 15.604 -0.388 1.00 13.00 417 ALA A CA 1
ATOM 743 C C . ALA A 1 99 ? 10.615 14.654 0.782 1.00 13.40 417 ALA A C 1
ATOM 744 O O . ALA A 1 99 ? 10.315 15.081 1.909 1.00 9.98 417 ALA A O 1
ATOM 746 N N . ASN A 1 100 ? 10.733 13.357 0.526 1.00 12.24 418 ASN A N 1
ATOM 747 C CA . ASN A 1 100 ? 10.419 12.385 1.566 1.00 13.25 418 ASN A CA 1
ATOM 748 C C . ASN A 1 100 ? 11.372 12.541 2.747 1.00 12.10 418 ASN A C 1
ATOM 749 O O . ASN A 1 100 ? 10.953 12.571 3.909 1.00 15.51 418 ASN A O 1
ATOM 754 N N . ARG A 1 101 ? 12.663 12.678 2.448 1.00 14.03 419 ARG A N 1
ATOM 755 C CA . ARG A 1 101 ? 13.661 12.829 3.479 1.00 13.06 419 ARG A CA 1
ATOM 756 C C . ARG A 1 101 ? 13.454 14.105 4.299 1.00 14.83 419 ARG A C 1
ATOM 757 O O . ARG A 1 101 ? 13.522 14.064 5.530 1.00 12.70 419 ARG A O 1
ATOM 765 N N . LEU A 1 102 ? 13.237 15.233 3.621 1.00 13.08 420 LEU A N 1
ATOM 766 C CA . LEU A 1 102 ? 13.051 16.488 4.327 1.00 14.01 420 LEU A CA 1
ATOM 767 C C . LEU A 1 102 ? 11.764 16.451 5.167 1.00 14.22 420 LEU A C 1
ATOM 768 O O . LEU A 1 102 ? 11.717 16.988 6.280 1.00 11.25 420 LEU A O 1
ATOM 773 N N . GLU A 1 103 ? 10.741 15.789 4.656 1.00 11.21 421 GLU A N 1
ATOM 774 C CA . GLU A 1 103 ? 9.507 15.701 5.443 1.00 15.26 421 GLU A CA 1
ATOM 775 C C . GLU A 1 103 ? 9.684 14.866 6.728 1.00 14.59 421 GLU A C 1
ATOM 776 O O . GLU A 1 103 ? 9.202 15.239 7.808 1.00 11.82 421 GLU A O 1
ATOM 782 N N . LYS A 1 104 ? 10.341 13.720 6.597 1.00 15.37 422 LYS A N 1
ATOM 783 C CA . LYS A 1 104 ? 10.595 12.869 7.751 1.00 15.16 422 LYS A CA 1
ATOM 784 C C . LYS A 1 104 ? 11.330 13.712 8.791 1.00 13.33 422 LYS A C 1
ATOM 785 O O . LYS A 1 104 ? 11.011 13.693 9.960 1.00 14.69 422 LYS A O 1
ATOM 791 N N . PHE A 1 105 ? 12.333 14.459 8.355 1.00 13.64 423 PHE A N 1
ATOM 792 C CA . PHE A 1 105 ? 13.100 15.288 9.268 1.00 11.36 423 PHE A CA 1
ATOM 793 C C . PHE A 1 105 ? 12.220 16.337 9.946 1.00 13.87 423 PHE A C 1
ATOM 794 O O . PHE A 1 105 ? 12.249 16.510 11.179 1.00 13.44 423 PHE A O 1
ATOM 802 N N . PHE A 1 106 ? 11.439 17.031 9.124 1.00 14.32 424 PHE A N 1
ATOM 803 C CA . PHE A 1 106 ? 10.513 18.046 9.593 1.00 13.82 424 PHE A CA 1
ATOM 804 C C . PHE A 1 106 ? 9.552 17.462 10.644 1.00 14.44 424 PHE A C 1
ATOM 805 O O . PHE A 1 106 ? 9.371 18.040 11.701 1.00 12.77 424 PHE A O 1
ATOM 813 N N . ASN A 1 107 ? 8.945 16.323 10.335 1.00 14.03 425 ASN A N 1
ATOM 814 C CA . ASN A 1 107 ? 7.992 15.713 11.262 1.00 16.36 425 ASN A CA 1
ATOM 815 C C . ASN A 1 107 ? 8.630 15.451 12.629 1.00 18.28 425 ASN A C 1
ATOM 816 O O . ASN A 1 107 ? 8.031 15.738 13.667 1.00 17.16 425 ASN A O 1
ATOM 821 N N . ASN A 1 108 ? 9.838 14.892 12.616 1.00 16.45 426 ASN A N 1
ATOM 822 C CA . ASN A 1 108 ? 10.575 14.632 13.854 1.00 19.88 426 ASN A CA 1
ATOM 823 C C . ASN A 1 108 ? 10.873 15.909 14.633 1.00 17.08 426 ASN A C 1
ATOM 824 O O . ASN A 1 108 ? 10.660 15.966 15.841 1.00 19.57 426 ASN A O 1
ATOM 829 N N . LYS A 1 109 ? 11.361 16.937 13.945 1.00 17.68 427 LYS A N 1
ATOM 830 C CA . LYS A 1 109 ? 11.709 18.200 14.591 1.00 17.54 427 LYS A CA 1
ATOM 831 C C . LYS A 1 109 ? 10.493 18.863 15.262 1.00 19.71 427 LYS A C 1
ATOM 832 O O . LYS A 1 109 ? 10.609 19.459 16.324 1.00 20.92 427 LYS A O 1
ATOM 838 N N . VAL A 1 110 ? 9.337 18.806 14.627 1.00 15.39 428 VAL A N 1
ATOM 839 C CA . VAL A 1 110 ? 8.152 19.423 15.223 1.00 16.79 428 VAL A CA 1
ATOM 840 C C . VAL A 1 110 ? 7.571 18.515 16.308 1.00 20.71 428 VAL A C 1
ATOM 841 O O . VAL A 1 110 ? 7.214 18.974 17.379 1.00 21.87 428 VAL A O 1
ATOM 845 N N . LYS A 1 111 ? 7.482 17.224 16.027 1.00 21.02 429 LYS A N 1
ATOM 846 C CA . LYS A 1 111 ? 6.857 16.303 16.970 1.00 24.25 429 LYS A CA 1
ATOM 847 C C . LYS A 1 111 ? 7.585 16.255 18.307 1.00 28.55 429 LYS A C 1
ATOM 848 O O . LYS A 1 111 ? 6.961 15.996 19.340 1.00 29.21 429 LYS A O 1
ATOM 854 N N . GLU A 1 112 ? 8.882 16.559 18.299 1.00 30.33 430 GLU A N 1
ATOM 855 C CA . GLU A 1 112 ? 9.697 16.489 19.515 1.00 32.24 430 GLU A CA 1
ATOM 856 C C . GLU A 1 112 ? 9.503 17.687 20.447 1.0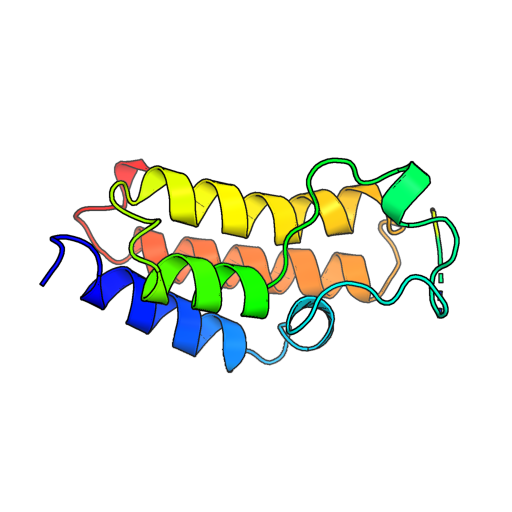0 30.56 430 GLU A C 1
ATOM 857 O O . GLU A 1 112 ? 10.052 17.719 21.543 1.00 32.72 430 GLU A O 1
ATOM 863 N N . ILE A 1 113 ? 8.737 18.680 20.004 1.00 26.29 431 ILE A N 1
ATOM 864 C CA . ILE A 1 113 ? 8.379 19.806 20.854 1.00 24.51 431 ILE A CA 1
ATOM 865 C C . ILE A 1 113 ? 6.979 19.472 21.354 1.00 24.24 431 ILE A C 1
ATOM 866 O O . ILE A 1 113 ? 6.027 19.475 20.574 1.00 20.63 431 ILE A O 1
ATOM 871 N N . PRO A 1 114 ? 6.848 19.163 22.639 1.00 20.21 432 PRO A N 1
ATOM 872 C CA . PRO A 1 114 ? 5.563 18.704 23.177 1.00 18.95 432 PRO A CA 1
ATOM 873 C C . PRO A 1 114 ? 4.368 19.597 22.808 1.00 15.50 432 PRO A C 1
ATOM 874 O O . PRO A 1 114 ? 3.321 19.048 22.496 1.00 18.62 432 PRO A O 1
ATOM 878 N N . GLU A 1 115 ? 4.520 20.915 22.809 1.00 15.12 433 GLU A N 1
ATOM 879 C CA . GLU A 1 115 ? 3.422 21.820 22.500 1.00 19.41 433 GLU A CA 1
ATOM 880 C C . GLU A 1 115 ? 2.839 21.628 21.097 1.00 18.37 433 GLU A C 1
ATOM 881 O O . GLU A 1 115 ? 1.693 22.008 20.851 1.00 15.91 433 GLU A O 1
ATOM 887 N N . TYR A 1 116 ? 3.629 21.082 20.174 1.00 13.15 434 TYR A N 1
ATOM 888 C CA . TYR A 1 116 ? 3.204 20.954 18.779 1.00 15.66 434 TYR A CA 1
ATOM 889 C C . TYR A 1 116 ? 3.047 19.500 18.337 1.00 18.56 434 TYR A C 1
ATOM 890 O O . TYR A 1 116 ? 2.737 19.239 17.180 1.00 19.06 434 TYR A O 1
ATOM 899 N N . SER A 1 117 ? 3.206 18.549 19.258 1.00 20.69 435 SER A N 1
ATOM 900 C CA . SER A 1 117 ? 3.126 17.139 18.900 1.00 23.01 435 SER A CA 1
ATOM 901 C C . SER A 1 117 ? 1.761 16.758 18.338 1.00 22.60 435 SER A C 1
ATOM 902 O O . SER A 1 117 ? 1.680 15.870 17.494 1.00 27.91 435 SER A O 1
ATOM 905 N N . HIS A 1 118 ? 0.704 17.442 18.781 1.00 22.32 436 HIS A N 1
ATOM 906 C CA . HIS A 1 118 ? -0.664 17.188 18.309 1.00 20.23 436 HIS A CA 1
ATOM 907 C C . HIS A 1 118 ? -0.870 17.510 16.816 1.00 21.74 436 HIS A C 1
ATOM 908 O O . HIS A 1 118 ? -1.865 17.085 16.217 1.00 21.86 436 HIS A O 1
ATOM 915 N N . LEU A 1 119 ? 0.073 18.246 16.229 1.00 19.69 437 LEU A N 1
ATOM 916 C CA . LEU A 1 119 ? -0.028 18.690 14.833 1.00 19.66 437 LEU A CA 1
ATOM 917 C C . LEU A 1 119 ? 0.675 17.785 13.820 1.00 21.25 437 LEU A C 1
ATOM 918 O O . LEU A 1 119 ? 0.614 18.054 12.609 1.00 20.93 437 LEU A O 1
ATOM 923 N N . ILE A 1 120 ? 1.316 16.719 14.308 1.00 21.46 438 ILE A N 1
ATOM 924 C CA . ILE A 1 120 ? 2.060 15.795 13.458 1.00 22.47 438 ILE A CA 1
ATOM 925 C C . ILE A 1 120 ? 1.582 14.363 13.721 1.00 25.20 438 ILE A C 1
ATOM 926 O O . ILE A 1 120 ? 1.512 13.921 14.868 1.00 24.94 438 ILE A O 1
ATOM 931 N N . ASP A 1 121 ? 1.257 13.640 12.653 1.00 27.46 439 ASP A N 1
ATOM 932 N N . ALA B 2 1 ? 17.529 17.549 -15.011 1.00 26.06 15 ALA P N 1
ATOM 933 C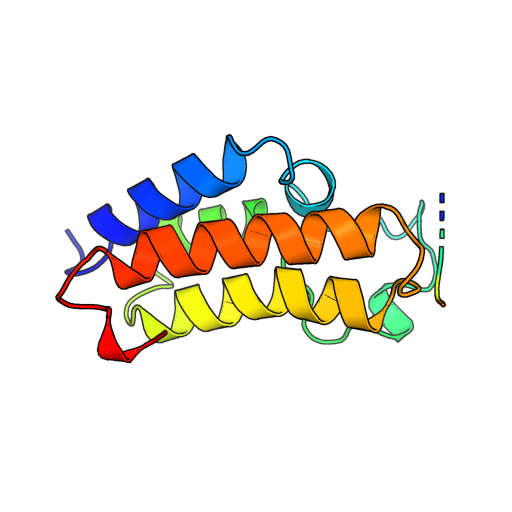 CA . ALA B 2 1 ? 16.512 18.587 -15.096 1.00 27.10 15 ALA P CA 1
ATOM 934 C C . ALA B 2 1 ? 15.248 18.122 -14.385 1.00 24.06 15 ALA P C 1
ATOM 935 O O . ALA B 2 1 ? 14.986 16.927 -14.297 1.00 24.60 15 ALA P O 1
ATOM 949 N N . ARG B 2 3 ? 11.219 17.899 -14.413 1.00 20.58 17 ARG P N 1
ATOM 950 C CA . ARG B 2 3 ? 10.166 17.966 -15.427 1.00 24.60 17 ARG P CA 1
ATOM 951 C C . ARG B 2 3 ? 8.951 17.192 -14.925 1.00 24.08 17 ARG P C 1
ATOM 952 O O . ARG B 2 3 ? 9.092 16.269 -14.117 1.00 23.55 17 ARG P O 1
ATOM 960 N N . HIS B 2 4 ? 7.764 17.617 -15.347 1.00 23.37 18 HIS P N 1
ATOM 961 C CA . HIS B 2 4 ? 6.511 16.958 -14.951 1.00 24.53 18 HIS P CA 1
ATOM 962 C C . HIS B 2 4 ? 6.503 15.447 -15.198 1.00 23.58 18 HIS P C 1
ATOM 963 O O . HIS B 2 4 ? 6.867 14.968 -16.268 1.00 22.39 18 HIS P O 1
ATOM 970 N N . ARG B 2 5 ? 6.070 14.717 -14.188 1.00 22.27 19 ARG P N 1
ATOM 971 C CA . ARG B 2 5 ? 5.970 13.269 -14.219 1.00 23.81 19 ARG P CA 1
ATOM 972 C C . ARG B 2 5 ? 4.940 12.813 -15.247 1.00 25.98 19 ARG P C 1
ATOM 973 O O . ARG B 2 5 ? 4.058 13.568 -15.626 1.00 24.63 19 ARG P O 1
ATOM 981 N N . LYS B 2 6 ? 5.045 11.560 -15.667 1.00 29.37 20 LYS P N 1
#

Sequence (114 aa):
RGPHDAAIQNILTELQNHAAAWPFLQPVNKEEVPDYYDFIKEPMDLSTMEIKLESNKYQKMEDFIYDARLVFNNCRMYNGENTSYYKYANRLEKFFNNKVKEIPEYSHLIARHR